Protein AF-A0A2H9LS68-F1 (afdb_monomer_lite)

Structure (mmCIF, N/CA/C/O backbone):
data_AF-A0A2H9LS68-F1
#
_entry.id   AF-A0A2H9LS68-F1
#
loop_
_atom_site.group_PDB
_atom_site.id
_atom_site.type_symbol
_atom_site.label_atom_id
_atom_site.label_alt_id
_atom_site.label_comp_id
_atom_site.label_asym_id
_atom_site.label_entity_id
_atom_site.label_seq_id
_atom_site.pdbx_PDB_ins_code
_atom_site.Cartn_x
_atom_site.Cartn_y
_atom_site.Cartn_z
_atom_site.occupancy
_atom_site.B_iso_or_equiv
_atom_site.auth_seq_id
_atom_site.auth_comp_id
_atom_site.auth_asym_id
_atom_site.auth_atom_id
_atom_site.pdbx_PDB_model_num
ATOM 1 N N . MET A 1 1 ? -13.114 40.022 14.649 1.00 40.56 1 MET A N 1
ATOM 2 C CA . MET A 1 1 ? -13.099 38.634 15.166 1.00 40.56 1 MET A CA 1
ATOM 3 C C . MET A 1 1 ? -13.265 37.678 13.997 1.00 40.56 1 MET A C 1
ATOM 5 O O . MET A 1 1 ? -14.279 37.751 13.321 1.00 40.56 1 MET A O 1
ATOM 9 N N . LYS A 1 2 ? -12.276 36.827 13.715 1.00 39.75 2 LYS A N 1
ATOM 10 C CA . LYS A 1 2 ? -12.433 35.688 12.801 1.00 39.75 2 LYS A CA 1
ATOM 11 C C . LYS A 1 2 ? -11.950 34.463 13.563 1.00 39.75 2 LYS A C 1
ATOM 13 O O . LYS A 1 2 ? -10.753 34.255 13.724 1.00 39.75 2 LYS A O 1
ATOM 18 N N . THR A 1 3 ? -12.891 33.751 14.163 1.00 35.12 3 THR A N 1
ATOM 19 C CA . THR A 1 3 ? -12.638 32.580 14.998 1.00 35.12 3 THR A CA 1
ATOM 20 C C . THR A 1 3 ? -12.162 31.438 14.107 1.00 35.12 3 THR A C 1
ATOM 22 O O . THR A 1 3 ? -12.900 30.950 13.254 1.00 35.12 3 THR A O 1
ATOM 25 N N . GLN A 1 4 ? -10.909 31.030 14.293 1.00 44.34 4 GLN A N 1
ATOM 26 C CA . GLN A 1 4 ? -10.343 29.833 13.683 1.00 44.34 4 GLN A CA 1
ATOM 27 C C . GLN A 1 4 ? -11.042 28.608 14.293 1.00 44.34 4 GLN A C 1
ATOM 29 O O . GLN A 1 4 ? -10.985 28.391 15.505 1.00 44.34 4 GLN A O 1
ATOM 34 N N . LYS A 1 5 ? -11.731 27.806 13.471 1.00 43.22 5 LYS A N 1
ATOM 35 C CA . LYS A 1 5 ? -12.203 26.481 13.891 1.00 43.22 5 LYS A CA 1
ATOM 36 C C . LYS A 1 5 ? -10.985 25.563 13.989 1.00 43.22 5 LYS A C 1
ATOM 38 O O . LYS A 1 5 ? -10.510 25.048 12.985 1.00 43.22 5 LYS A O 1
ATOM 43 N N . ARG A 1 6 ? -10.486 25.372 15.210 1.00 44.78 6 ARG A N 1
ATOM 44 C CA . ARG A 1 6 ? -9.513 24.332 15.553 1.00 44.78 6 ARG A CA 1
ATOM 45 C C . ARG A 1 6 ? -10.154 22.971 15.276 1.00 44.78 6 ARG A C 1
ATOM 47 O O . ARG A 1 6 ? -11.057 22.556 16.005 1.00 44.78 6 ARG A O 1
ATOM 54 N N . VAL A 1 7 ? -9.727 22.301 14.208 1.00 50.25 7 VAL A N 1
ATOM 55 C CA . VAL A 1 7 ? -10.059 20.892 13.981 1.00 50.25 7 VAL A CA 1
ATOM 56 C C . VAL A 1 7 ? -9.457 20.122 15.155 1.00 50.25 7 VAL A C 1
ATOM 58 O O . VAL A 1 7 ? -8.267 20.229 15.436 1.00 50.25 7 VAL A O 1
ATOM 61 N N . LYS A 1 8 ? -10.305 19.439 15.928 1.00 46.50 8 LYS A N 1
ATOM 62 C CA . LYS A 1 8 ? -9.848 18.560 17.005 1.00 46.50 8 LYS A CA 1
ATOM 63 C C . LYS A 1 8 ? -9.153 17.376 16.340 1.00 46.50 8 LYS A C 1
ATOM 65 O O . LYS A 1 8 ? -9.835 16.550 15.742 1.00 46.50 8 LYS A O 1
ATOM 70 N N . GLU A 1 9 ? -7.830 17.311 16.439 1.00 48.84 9 GLU A N 1
ATOM 71 C CA . GLU A 1 9 ? -7.047 16.122 16.104 1.00 48.84 9 GLU A CA 1
ATOM 72 C C . GLU A 1 9 ? -7.593 14.947 16.925 1.00 48.84 9 GLU A C 1
ATOM 74 O O . GLU A 1 9 ? -7.396 14.851 18.140 1.00 48.84 9 GLU A O 1
ATOM 79 N N . LYS A 1 10 ? -8.384 14.085 16.279 1.00 48.31 10 LYS A N 1
ATOM 80 C CA . LYS A 1 10 ? -8.785 12.809 16.861 1.00 48.31 10 LYS A CA 1
ATOM 81 C C . LYS A 1 10 ? -7.542 11.929 16.860 1.00 48.31 10 LYS A C 1
ATOM 83 O O . LYS A 1 10 ? -6.990 11.647 15.806 1.00 48.31 10 LYS A O 1
ATOM 88 N N . LYS A 1 11 ? -7.124 11.490 18.045 1.00 46.50 11 LYS A N 1
ATOM 89 C CA . LYS A 1 11 ? -6.127 10.430 18.207 1.00 46.50 11 LYS A CA 1
ATOM 90 C C . LYS A 1 11 ? -6.712 9.156 17.588 1.00 46.50 11 LYS A C 1
ATOM 92 O O . LYS A 1 11 ? -7.601 8.551 18.183 1.00 46.50 11 LYS A O 1
ATOM 97 N N . ILE A 1 12 ? -6.282 8.807 16.381 1.00 52.09 12 ILE A N 1
ATOM 98 C CA . ILE A 1 12 ? -6.657 7.551 15.731 1.00 52.09 12 ILE A CA 1
ATOM 99 C C . ILE A 1 12 ? -5.902 6.451 16.483 1.00 52.09 12 ILE A C 1
ATOM 101 O O . ILE A 1 12 ? -4.673 6.454 16.564 1.00 52.09 12 ILE A O 1
ATOM 105 N N . GLU A 1 13 ? -6.629 5.562 17.159 1.00 55.03 13 GLU A N 1
ATOM 106 C CA . GLU A 1 13 ? -6.006 4.387 17.762 1.00 55.03 13 GLU A CA 1
ATOM 107 C C . GLU A 1 13 ? -5.522 3.472 16.630 1.00 55.03 13 GLU A C 1
ATOM 109 O O . GLU A 1 13 ? -6.280 3.228 15.697 1.00 55.03 13 GLU A O 1
ATOM 114 N N . LYS A 1 14 ? -4.307 2.905 16.734 1.00 54.97 14 LYS A N 1
ATOM 115 C CA . LYS A 1 14 ? -3.669 1.985 15.754 1.00 54.97 14 LYS A CA 1
ATOM 116 C C . LYS A 1 14 ? -4.572 0.874 15.172 1.00 54.97 14 LYS A C 1
ATOM 118 O O . LYS A 1 14 ? -4.195 0.226 14.204 1.00 54.97 14 LYS A O 1
ATOM 123 N N . LYS A 1 15 ? 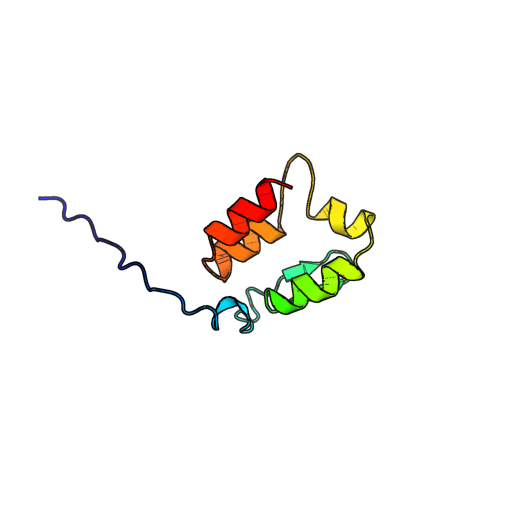-5.735 0.615 15.776 1.00 57.00 15 LYS A N 1
ATOM 124 C CA . LYS A 1 15 ? -6.761 -0.321 15.306 1.00 57.00 15 LYS A CA 1
ATOM 125 C C . LYS A 1 15 ? -7.574 0.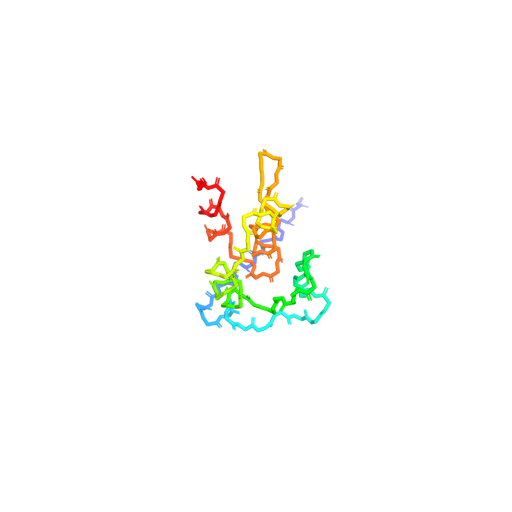179 14.103 1.00 57.00 15 LYS A C 1
ATOM 127 O O . LYS A 1 15 ? -8.210 -0.653 13.470 1.00 57.00 15 LYS A O 1
ATOM 132 N N . ASP A 1 16 ? -7.603 1.478 13.802 1.00 72.38 16 ASP A N 1
ATOM 133 C CA . ASP A 1 16 ? -8.500 2.026 12.767 1.00 72.38 16 ASP A CA 1
ATOM 134 C C . ASP A 1 16 ? -7.982 1.822 11.335 1.00 72.38 16 ASP A C 1
ATOM 136 O O . ASP A 1 16 ? -8.775 1.561 10.440 1.00 72.38 16 ASP A O 1
ATOM 140 N N . ILE A 1 17 ? -6.664 1.825 11.118 1.00 79.88 17 ILE A N 1
ATOM 141 C CA . ILE A 1 17 ? -6.054 1.682 9.775 1.00 79.88 17 ILE A CA 1
ATOM 142 C C . ILE A 1 17 ? -6.264 0.281 9.178 1.00 79.88 17 ILE A C 1
ATOM 144 O O . ILE A 1 17 ? -6.193 0.077 7.967 1.00 79.88 17 ILE A O 1
ATOM 148 N N . LEU A 1 18 ? -6.471 -0.706 10.055 1.00 88.94 18 LEU A N 1
ATOM 149 C CA . LEU A 1 18 ? -6.701 -2.102 9.688 1.00 88.94 18 LEU A CA 1
ATOM 150 C C . LEU A 1 18 ? -8.180 -2.392 9.412 1.00 88.94 18 LEU A C 1
ATOM 152 O O . LEU A 1 18 ? -8.508 -3.509 9.019 1.00 88.94 18 LEU A O 1
ATOM 156 N N . LYS A 1 19 ? -9.075 -1.427 9.651 1.00 93.56 19 LYS A N 1
ATOM 157 C CA . LYS A 1 19 ? -10.483 -1.566 9.288 1.00 93.56 19 LYS A CA 1
ATOM 158 C C . LYS A 1 19 ? -10.662 -1.278 7.812 1.00 93.56 19 LYS A C 1
ATOM 160 O O . LYS A 1 19 ? -9.958 -0.448 7.248 1.00 93.56 19 LYS A O 1
ATOM 165 N N . ASP A 1 20 ? -11.649 -1.933 7.223 1.00 96.88 20 ASP A N 1
ATOM 166 C CA . ASP A 1 20 ? -12.085 -1.629 5.869 1.00 96.88 20 ASP A CA 1
ATOM 167 C C . ASP A 1 20 ? -12.505 -0.160 5.771 1.00 96.88 20 ASP A C 1
ATOM 169 O O . ASP A 1 20 ? -13.231 0.361 6.624 1.00 96.88 20 ASP A O 1
ATOM 173 N N . ALA A 1 21 ? -12.058 0.496 4.706 1.00 95.69 21 ALA A N 1
ATOM 174 C CA . ALA A 1 21 ? -12.636 1.747 4.261 1.00 95.69 21 ALA A CA 1
ATOM 175 C C . ALA A 1 21 ? -14.117 1.546 3.909 1.00 95.69 21 ALA A C 1
ATOM 177 O O . ALA A 1 21 ? -14.612 0.426 3.745 1.00 95.69 21 ALA A O 1
ATOM 178 N N . ASN A 1 22 ? -14.839 2.651 3.749 1.00 95.38 22 ASN A N 1
ATOM 179 C CA . ASN A 1 22 ? -16.132 2.580 3.088 1.00 95.38 22 ASN A CA 1
ATOM 180 C C . ASN A 1 22 ? -15.930 2.077 1.642 1.00 95.38 22 ASN A C 1
ATOM 182 O O . ASN A 1 22 ? -14.890 2.323 1.030 1.00 95.38 22 ASN A O 1
ATOM 186 N N . SER A 1 23 ? -16.887 1.319 1.109 1.00 95.81 23 SER A N 1
ATOM 187 C CA . SER A 1 23 ? -16.750 0.643 -0.189 1.00 95.81 23 SER A CA 1
ATOM 188 C C . SER A 1 23 ? -16.575 1.605 -1.370 1.00 95.81 23 SER A C 1
ATOM 190 O O . SER A 1 23 ? -16.034 1.220 -2.400 1.00 95.81 23 SER A O 1
ATOM 192 N N . ASP A 1 24 ? -17.009 2.858 -1.217 1.00 96.81 24 ASP A N 1
ATOM 193 C CA . ASP A 1 24 ? -16.776 3.972 -2.149 1.00 96.81 24 ASP A CA 1
ATOM 194 C C . ASP A 1 24 ? -15.328 4.504 -2.123 1.00 96.81 24 ASP A C 1
ATOM 196 O O . ASP A 1 24 ? -14.933 5.300 -2.974 1.00 96.81 24 ASP A O 1
ATOM 200 N N . HIS A 1 25 ? -14.529 4.050 -1.160 1.00 96.69 25 HIS A N 1
ATOM 201 C CA . HIS A 1 25 ? -13.139 4.433 -0.940 1.00 96.69 25 HIS A CA 1
ATOM 202 C C . HIS A 1 25 ? -12.171 3.246 -0.996 1.00 96.69 25 HIS A C 1
ATOM 204 O O . HIS A 1 25 ? -11.012 3.382 -0.601 1.00 96.69 25 HIS A O 1
ATOM 210 N N . TYR A 1 26 ? -12.610 2.086 -1.492 1.00 98.31 26 TYR A N 1
ATOM 211 C CA . TYR A 1 26 ? -11.693 0.995 -1.811 1.00 98.31 26 TYR A CA 1
ATOM 212 C C . TYR A 1 26 ? -10.704 1.404 -2.898 1.00 98.31 26 TYR A C 1
ATOM 214 O O . TYR A 1 26 ? -11.006 2.212 -3.778 1.00 98.31 26 TYR A O 1
ATOM 222 N N . PHE A 1 27 ? -9.513 0.822 -2.834 1.00 98.31 27 PHE A N 1
ATOM 223 C CA . PHE A 1 27 ? -8.494 1.036 -3.844 1.00 98.31 27 PHE A CA 1
ATOM 224 C C . PHE A 1 27 ? -8.600 -0.040 -4.920 1.00 98.31 27 PHE A C 1
ATOM 226 O O . PHE A 1 27 ? -8.539 -1.232 -4.617 1.00 98.31 27 PHE A O 1
ATOM 233 N N . PHE A 1 28 ? -8.730 0.383 -6.173 1.00 97.88 28 PHE A N 1
ATOM 234 C CA . PHE A 1 28 ? -8.788 -0.505 -7.329 1.00 97.88 28 PHE A CA 1
ATOM 235 C C . PHE A 1 28 ? -7.427 -0.512 -8.016 1.00 97.88 28 PHE A C 1
ATOM 237 O O . PHE A 1 28 ? -7.021 0.472 -8.636 1.00 97.88 28 PHE A O 1
ATOM 244 N N . VAL A 1 29 ? -6.719 -1.626 -7.875 1.00 97.75 29 VAL A N 1
ATOM 245 C CA . VAL A 1 29 ? -5.448 -1.866 -8.554 1.00 97.75 29 VAL A CA 1
ATOM 246 C C . VAL A 1 29 ? -5.727 -2.126 -10.036 1.00 97.75 29 VAL A C 1
ATOM 248 O O . VAL A 1 29 ? -6.760 -2.699 -10.391 1.00 97.75 29 VAL A O 1
ATOM 251 N N . ASN A 1 30 ? -4.822 -1.701 -10.922 1.00 95.19 30 ASN A N 1
ATOM 252 C CA . ASN A 1 30 ? -5.023 -1.825 -12.372 1.00 95.19 30 ASN A CA 1
ATOM 253 C C . ASN A 1 30 ? -5.136 -3.283 -12.880 1.00 95.19 30 ASN A C 1
ATOM 255 O O . ASN A 1 30 ? -5.630 -3.500 -13.984 1.00 95.19 30 ASN A O 1
ATOM 259 N N . ASP A 1 31 ? -4.733 -4.265 -12.070 1.00 95.06 31 ASP A N 1
ATOM 260 C CA . ASP A 1 31 ? -4.851 -5.701 -12.336 1.00 95.06 31 ASP A CA 1
ATOM 261 C C . ASP A 1 31 ? -6.222 -6.290 -11.939 1.00 95.06 31 ASP A C 1
ATOM 263 O O . ASP A 1 31 ? -6.461 -7.485 -12.112 1.00 95.06 31 ASP A O 1
ATOM 267 N N . GLY A 1 32 ? -7.132 -5.458 -11.420 1.00 96.50 32 GLY A N 1
ATOM 268 C CA . GLY A 1 32 ? -8.461 -5.851 -10.950 1.00 96.50 32 GLY A CA 1
ATOM 269 C C . GLY A 1 32 ? -8.531 -6.201 -9.461 1.00 96.50 32 GLY A C 1
ATOM 270 O O . GLY A 1 32 ? -9.627 -6.445 -8.950 1.00 96.50 32 GLY A O 1
ATOM 271 N N . THR A 1 33 ? -7.405 -6.201 -8.740 1.00 97.38 33 THR A N 1
ATOM 272 C CA . THR A 1 33 ? -7.387 -6.408 -7.287 1.00 97.38 33 THR A CA 1
ATOM 273 C C . THR A 1 33 ? -8.043 -5.231 -6.566 1.00 97.38 33 THR A C 1
ATOM 275 O O . THR A 1 33 ? -7.814 -4.068 -6.895 1.00 97.38 33 THR A O 1
ATOM 278 N N . VAL A 1 34 ? -8.839 -5.526 -5.536 1.00 98.25 34 VAL A N 1
ATOM 279 C CA . VAL A 1 34 ? -9.485 -4.512 -4.690 1.00 98.25 34 VAL A CA 1
ATOM 280 C C . VAL A 1 34 ? -8.897 -4.570 -3.286 1.00 98.25 34 VAL A C 1
ATOM 282 O O . VAL A 1 34 ? -8.955 -5.615 -2.638 1.00 98.25 34 VAL A O 1
ATOM 285 N N . LEU A 1 35 ? -8.364 -3.447 -2.806 1.00 98.31 35 LEU A N 1
ATOM 286 C CA . LEU A 1 35 ? -7.817 -3.307 -1.457 1.00 98.31 35 LEU A CA 1
ATOM 287 C C . LEU A 1 35 ? -8.805 -2.532 -0.592 1.00 98.31 35 LEU A C 1
ATOM 289 O O . LEU A 1 35 ? -9.218 -1.422 -0.942 1.00 98.31 35 LEU A O 1
ATOM 293 N N . LYS A 1 36 ? -9.182 -3.111 0.548 1.00 98.00 36 LYS A N 1
ATOM 294 C CA . LYS A 1 36 ? -10.181 -2.511 1.440 1.00 98.00 36 LYS A CA 1
ATOM 295 C C . LYS A 1 36 ? -9.552 -1.699 2.555 1.00 98.00 36 LYS A C 1
ATOM 297 O O . LYS A 1 36 ? -10.173 -0.775 3.064 1.00 98.00 36 LYS A O 1
ATOM 302 N N . ASN A 1 37 ? -8.337 -2.059 2.947 1.00 96.69 37 ASN A N 1
ATOM 303 C CA . ASN A 1 37 ? -7.620 -1.480 4.073 1.00 96.69 37 ASN A CA 1
ATOM 304 C C . ASN A 1 37 ? -6.099 -1.564 3.864 1.00 96.69 37 ASN A C 1
ATOM 306 O O . ASN A 1 37 ? -5.609 -2.139 2.887 1.00 96.69 37 ASN A O 1
ATOM 310 N N . VAL A 1 38 ? -5.338 -1.009 4.807 1.00 96.12 38 VAL A N 1
ATOM 311 C CA . VAL A 1 38 ? -3.867 -0.987 4.740 1.00 96.12 38 VAL A CA 1
ATOM 312 C C . VAL A 1 38 ? -3.254 -2.391 4.879 1.00 96.12 38 VAL A C 1
ATOM 314 O O . VAL A 1 38 ? -2.177 -2.654 4.343 1.00 96.12 38 VAL A O 1
ATOM 317 N N . LEU A 1 39 ? -3.936 -3.327 5.549 1.00 95.31 39 LEU A N 1
ATOM 318 C CA . LEU A 1 39 ? -3.474 -4.713 5.662 1.00 95.31 39 LEU A CA 1
ATOM 319 C C . LEU A 1 39 ? -3.554 -5.454 4.321 1.00 95.31 39 LEU A C 1
ATOM 321 O O . LEU A 1 39 ? -2.652 -6.228 4.003 1.00 95.31 39 LEU A O 1
ATOM 325 N N . ASP A 1 40 ? -4.606 -5.221 3.539 1.00 97.38 40 ASP A N 1
ATOM 326 C CA . ASP A 1 40 ? -4.737 -5.780 2.192 1.00 97.38 40 ASP A CA 1
ATOM 327 C C . ASP A 1 40 ? -3.615 -5.271 1.288 1.00 97.38 40 ASP A C 1
ATOM 329 O O . ASP A 1 40 ? -2.983 -6.073 0.604 1.00 97.38 40 ASP A O 1
ATOM 333 N N . LEU A 1 41 ? -3.303 -3.970 1.350 1.00 97.06 41 LEU A N 1
ATOM 334 C CA . LEU A 1 41 ? -2.162 -3.400 0.632 1.00 97.06 41 LEU A CA 1
ATOM 335 C C . LEU A 1 41 ? -0.855 -4.092 1.028 1.00 97.06 41 LEU A C 1
ATOM 337 O O . LEU A 1 41 ? -0.131 -4.554 0.153 1.00 97.06 41 LEU A O 1
ATOM 341 N N . SER A 1 42 ? -0.573 -4.228 2.328 1.00 95.25 42 SER A N 1
ATOM 342 C CA . SER A 1 42 ? 0.644 -4.901 2.800 1.00 95.25 42 SER A CA 1
ATOM 343 C C . SER A 1 42 ? 0.765 -6.331 2.267 1.00 95.25 42 SER A C 1
ATOM 345 O O . SER A 1 42 ? 1.843 -6.721 1.835 1.00 95.25 42 SER A O 1
ATOM 347 N N . LYS A 1 43 ? -0.328 -7.101 2.258 1.00 95.56 43 LYS A N 1
ATOM 348 C CA . LYS A 1 43 ? -0.337 -8.473 1.722 1.00 95.56 43 LYS A CA 1
ATOM 349 C C . LYS A 1 43 ? -0.201 -8.516 0.203 1.00 95.56 43 LYS A C 1
ATOM 351 O O . LYS A 1 43 ? 0.320 -9.498 -0.326 1.00 95.56 43 LYS A O 1
ATOM 356 N N . GLN A 1 44 ? -0.743 -7.516 -0.489 1.00 96.81 44 GLN A N 1
ATOM 357 C CA . GLN A 1 44 ? -0.696 -7.449 -1.941 1.00 96.81 44 GLN A CA 1
ATOM 358 C C . GLN A 1 44 ? 0.685 -7.020 -2.429 1.00 96.81 44 GLN A C 1
ATOM 360 O O . GLN A 1 44 ? 1.127 -7.556 -3.436 1.00 96.81 44 GLN A O 1
ATOM 365 N N . LEU A 1 45 ? 1.388 -6.132 -1.719 1.00 95.56 45 LEU A N 1
ATOM 366 C CA . LEU A 1 45 ? 2.734 -5.681 -2.097 1.00 95.56 45 LEU A CA 1
ATOM 367 C C . LEU A 1 45 ? 3.717 -6.849 -2.278 1.00 95.56 45 LEU A C 1
ATOM 369 O O . LEU A 1 45 ? 4.460 -6.848 -3.251 1.00 95.56 45 LEU A O 1
ATOM 373 N N . ASP A 1 46 ? 3.649 -7.885 -1.436 1.00 93.38 46 ASP A N 1
ATOM 374 C CA . ASP A 1 46 ? 4.508 -9.081 -1.549 1.00 93.38 46 ASP A CA 1
ATOM 375 C C . ASP A 1 46 ? 4.259 -9.917 -2.820 1.00 93.38 46 ASP A C 1
ATOM 377 O O . ASP A 1 46 ? 5.073 -10.762 -3.192 1.00 93.38 46 ASP A O 1
ATOM 381 N N . LYS A 1 47 ? 3.100 -9.740 -3.462 1.00 95.50 47 LYS A N 1
ATOM 382 C CA . LYS A 1 47 ? 2.647 -10.528 -4.622 1.00 95.50 47 LYS A CA 1
ATOM 383 C C . LYS A 1 47 ? 2.473 -9.681 -5.879 1.00 95.50 47 LYS A C 1
ATOM 385 O O . LYS A 1 47 ? 2.233 -10.229 -6.954 1.00 95.50 47 LYS A O 1
ATOM 390 N N . MET A 1 48 ? 2.527 -8.361 -5.732 1.00 96.50 48 MET A N 1
ATOM 391 C CA . MET A 1 48 ? 2.299 -7.398 -6.794 1.00 96.50 48 MET A CA 1
ATOM 392 C C . MET A 1 48 ? 3.466 -7.462 -7.772 1.00 96.50 48 MET A C 1
ATOM 394 O O . MET A 1 48 ? 4.625 -7.438 -7.369 1.00 96.50 48 MET A O 1
ATOM 398 N N . SER A 1 49 ? 3.163 -7.547 -9.065 1.00 97.62 49 SER A N 1
ATOM 399 C CA . SER A 1 49 ? 4.214 -7.459 -10.075 1.00 97.62 49 SER A CA 1
ATOM 400 C C . SER A 1 49 ? 4.785 -6.043 -10.126 1.00 97.62 49 SER A C 1
ATOM 402 O O . SER A 1 49 ? 4.070 -5.065 -9.895 1.00 97.62 49 SER A O 1
ATOM 404 N N . ASP A 1 50 ? 6.053 -5.914 -10.513 1.00 97.00 50 ASP A N 1
ATOM 405 C CA . ASP A 1 50 ? 6.679 -4.598 -10.630 1.00 97.00 50 ASP A CA 1
ATOM 406 C C . ASP A 1 50 ? 5.960 -3.679 -11.630 1.00 97.00 50 ASP A C 1
ATOM 408 O O . ASP A 1 50 ? 5.983 -2.461 -11.487 1.00 97.00 50 ASP A O 1
ATOM 412 N N . GLU A 1 51 ? 5.348 -4.238 -12.678 1.00 97.38 51 GLU A N 1
ATOM 413 C CA . GLU A 1 51 ? 4.577 -3.468 -13.659 1.00 97.38 51 GLU A CA 1
ATOM 414 C C . GLU A 1 51 ? 3.337 -2.836 -13.020 1.00 97.38 51 GLU A C 1
ATOM 416 O O . GLU A 1 51 ? 3.116 -1.632 -13.158 1.00 97.38 51 GLU A O 1
ATOM 421 N N . VAL A 1 52 ? 2.576 -3.633 -12.267 1.00 97.75 52 VAL A N 1
ATOM 422 C CA . VAL A 1 52 ? 1.402 -3.171 -11.516 1.00 97.75 52 VAL A CA 1
ATOM 423 C C . VAL A 1 52 ? 1.817 -2.148 -10.460 1.00 97.75 52 VAL A C 1
ATOM 425 O O . VAL A 1 52 ? 1.191 -1.096 -10.336 1.00 97.75 52 VAL A O 1
ATOM 428 N N . PHE A 1 53 ? 2.915 -2.404 -9.746 1.00 97.19 53 PHE A N 1
ATOM 429 C CA . PHE A 1 53 ? 3.441 -1.470 -8.755 1.00 97.19 53 PHE A CA 1
ATOM 430 C C . PHE A 1 53 ? 3.827 -0.128 -9.391 1.00 97.19 53 PHE A C 1
ATOM 432 O O . PHE A 1 53 ? 3.366 0.919 -8.935 1.00 97.19 53 PHE A O 1
ATOM 439 N N . ARG A 1 54 ? 4.588 -0.141 -10.496 1.00 97.19 54 ARG A N 1
ATOM 440 C CA . ARG A 1 54 ? 5.033 1.075 -11.206 1.00 97.19 54 ARG A CA 1
ATOM 441 C C . ARG A 1 54 ? 3.890 1.922 -11.765 1.00 97.19 54 ARG A C 1
ATOM 443 O O . ARG A 1 54 ? 4.031 3.136 -11.937 1.00 97.19 54 ARG A O 1
ATOM 450 N N . TYR A 1 55 ? 2.744 1.304 -12.043 1.00 97.44 55 TYR A N 1
ATOM 451 C CA . TYR A 1 55 ? 1.551 2.038 -12.457 1.00 97.44 55 TYR A CA 1
ATOM 452 C C . TYR A 1 55 ? 1.028 2.970 -11.354 1.00 97.44 55 TYR A C 1
ATOM 454 O O . TYR A 1 55 ? 0.534 4.063 -11.646 1.00 97.44 55 TYR A O 1
ATOM 462 N N . HIS A 1 56 ? 1.153 2.557 -10.092 1.00 97.50 56 HIS A N 1
ATOM 463 C CA . HIS A 1 56 ? 0.686 3.307 -8.926 1.00 97.50 56 HIS A CA 1
ATOM 464 C C . HIS A 1 56 ? 1.790 4.119 -8.243 1.00 97.50 56 HIS A C 1
ATOM 466 O O . HIS A 1 56 ? 1.493 5.143 -7.626 1.00 97.50 56 HIS A O 1
ATOM 472 N N . VAL A 1 57 ? 3.045 3.687 -8.376 1.00 97.12 57 VAL A N 1
ATOM 473 C CA . VAL A 1 57 ? 4.219 4.302 -7.750 1.00 97.12 57 VAL A CA 1
ATOM 474 C C . VAL A 1 57 ? 5.293 4.562 -8.801 1.00 97.12 57 VAL A C 1
ATOM 476 O O . VAL A 1 57 ? 5.881 3.638 -9.353 1.00 97.12 57 VAL A O 1
ATOM 479 N N . ASN A 1 58 ? 5.557 5.830 -9.085 1.00 95.50 58 ASN A N 1
ATOM 480 C CA . ASN A 1 58 ? 6.595 6.274 -10.013 1.00 95.50 58 ASN A CA 1
ATOM 481 C C . ASN A 1 58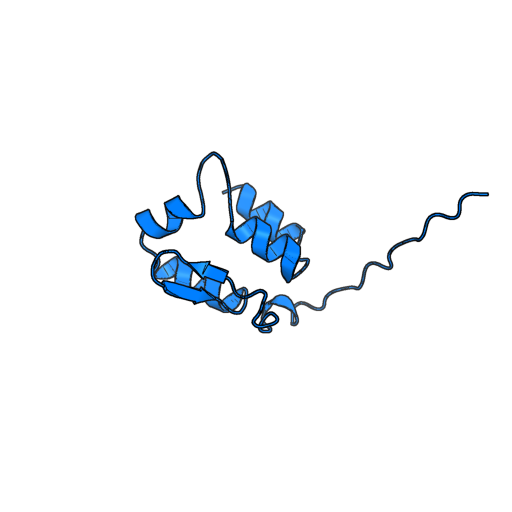 ? 7.058 7.694 -9.659 1.00 95.50 58 ASN A C 1
ATOM 483 O O . ASN A 1 58 ? 6.537 8.309 -8.731 1.00 95.50 58 ASN A O 1
ATOM 487 N N . ASP A 1 59 ? 7.991 8.238 -10.439 1.00 94.94 59 ASP A N 1
ATOM 488 C CA . ASP A 1 59 ? 8.598 9.556 -10.205 1.00 94.94 59 ASP A CA 1
ATOM 489 C C . ASP A 1 59 ? 7.590 10.716 -10.104 1.00 94.94 59 ASP A C 1
ATOM 491 O O . ASP A 1 59 ? 7.916 11.776 -9.573 1.00 94.94 59 ASP A O 1
ATOM 495 N N . MET A 1 60 ? 6.366 10.544 -10.614 1.00 95.50 60 MET A N 1
ATOM 496 C CA . MET A 1 60 ? 5.329 11.577 -10.587 1.00 95.50 60 MET A CA 1
ATOM 497 C C . MET A 1 60 ? 4.291 11.382 -9.478 1.00 95.50 60 MET A C 1
ATOM 499 O O . MET A 1 60 ? 3.621 12.350 -9.113 1.00 95.50 60 MET A O 1
ATOM 503 N N 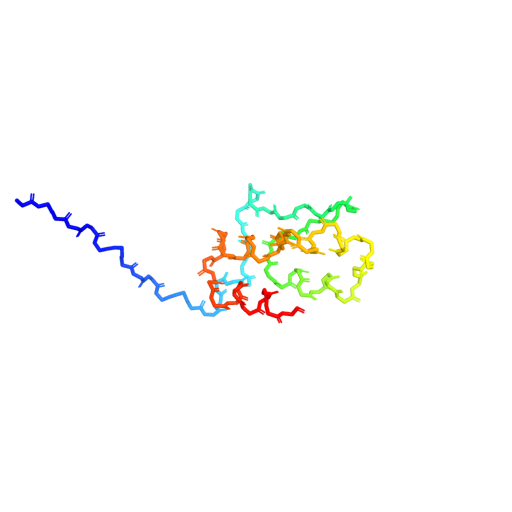. LYS A 1 61 ? 4.090 10.155 -8.978 1.00 95.88 61 LYS A N 1
ATOM 504 C CA . LYS A 1 61 ? 2.986 9.848 -8.056 1.00 95.88 61 LYS A CA 1
ATOM 505 C C . LYS A 1 61 ? 3.235 8.619 -7.187 1.00 95.88 61 LYS A C 1
ATOM 507 O O . LYS A 1 61 ? 3.928 7.685 -7.574 1.00 95.88 61 LYS A O 1
ATOM 512 N N . ASN A 1 62 ? 2.554 8.596 -6.046 1.00 98.00 62 ASN A N 1
ATOM 513 C CA . ASN A 1 62 ? 2.390 7.411 -5.215 1.00 98.00 62 ASN A CA 1
ATOM 514 C C . ASN A 1 62 ? 0.924 7.333 -4.769 1.00 98.00 62 ASN A C 1
ATOM 516 O O . ASN A 1 62 ? 0.518 7.952 -3.782 1.00 98.00 62 ASN A O 1
ATOM 520 N N . ASP A 1 63 ? 0.121 6.593 -5.533 1.00 98.12 63 ASP A N 1
ATOM 521 C CA . ASP A 1 63 ? -1.323 6.487 -5.309 1.00 98.12 63 ASP A CA 1
ATOM 522 C C . ASP A 1 63 ? -1.641 5.830 -3.953 1.00 98.12 63 ASP A C 1
ATOM 524 O O . ASP A 1 63 ? -2.636 6.177 -3.313 1.00 98.12 63 ASP A O 1
ATOM 528 N N . PHE A 1 64 ? -0.779 4.922 -3.472 1.00 97.94 64 PHE A N 1
ATOM 529 C CA . PHE A 1 64 ? -0.944 4.271 -2.170 1.00 97.94 64 PHE A CA 1
ATOM 530 C C . PHE A 1 64 ? -0.768 5.259 -1.016 1.00 97.94 64 PHE A C 1
ATOM 532 O O . PHE A 1 64 ? -1.580 5.272 -0.091 1.00 97.94 64 PHE A O 1
ATOM 539 N N . ALA A 1 65 ? 0.248 6.124 -1.081 1.00 97.75 65 ALA A N 1
ATOM 540 C CA . ALA A 1 65 ? 0.460 7.170 -0.085 1.00 97.75 65 ALA A CA 1
ATOM 541 C C . ALA A 1 65 ? -0.726 8.147 -0.045 1.00 97.75 65 ALA A C 1
ATOM 543 O O . ALA A 1 65 ? -1.232 8.461 1.035 1.00 97.75 65 ALA A O 1
ATOM 544 N N . SER A 1 66 ? -1.225 8.576 -1.211 1.00 97.94 66 SER A N 1
ATOM 545 C CA . SER A 1 66 ? -2.423 9.421 -1.302 1.00 97.94 66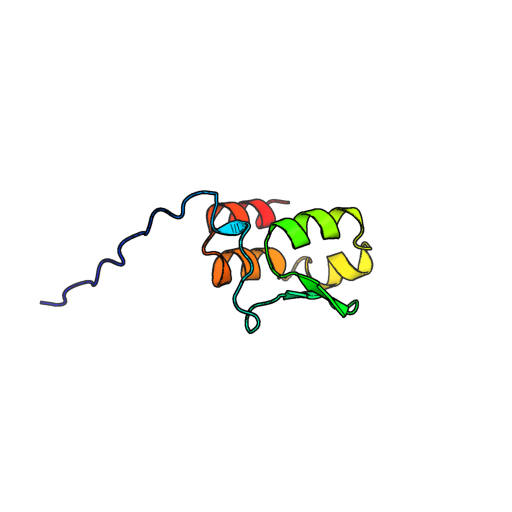 SER A CA 1
ATOM 546 C C . SER A 1 66 ? -3.655 8.741 -0.705 1.00 97.94 66 SER A C 1
ATOM 548 O O . SER A 1 66 ? -4.379 9.362 0.069 1.00 97.94 66 SER A O 1
ATOM 550 N N . T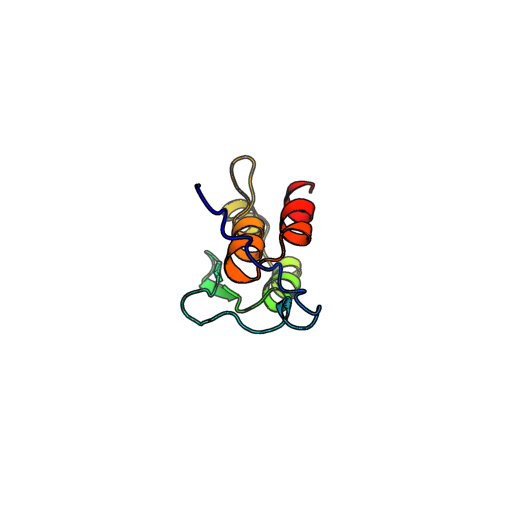RP A 1 67 ? -3.876 7.461 -1.001 1.00 97.94 67 TRP A N 1
ATOM 551 C CA . TRP A 1 67 ? -5.002 6.705 -0.455 1.00 97.94 67 TRP A CA 1
ATOM 552 C C . TRP A 1 67 ? -4.930 6.562 1.072 1.00 97.94 67 TRP A C 1
ATOM 554 O O . TRP A 1 67 ? -5.906 6.854 1.764 1.00 97.94 67 TRP A O 1
ATOM 564 N N . ILE A 1 68 ? -3.761 6.203 1.615 1.00 96.25 68 ILE A N 1
ATOM 565 C CA . ILE A 1 68 ? -3.532 6.093 3.065 1.00 96.25 68 ILE A CA 1
ATOM 566 C C . ILE A 1 68 ? -3.789 7.432 3.763 1.00 96.25 68 ILE A C 1
ATOM 568 O O . ILE A 1 68 ? -4.509 7.490 4.766 1.00 96.25 68 ILE A O 1
ATOM 572 N N . LYS A 1 69 ? -3.245 8.519 3.211 1.00 95.88 69 LYS A N 1
ATOM 573 C CA . LYS A 1 69 ? -3.424 9.866 3.753 1.00 95.88 69 LYS A CA 1
ATOM 574 C C . LYS A 1 69 ? -4.884 10.301 3.729 1.00 95.88 69 LYS A C 1
ATOM 576 O O . LYS A 1 69 ? -5.388 10.810 4.725 1.00 95.88 69 LYS A O 1
ATOM 581 N N . GLU A 1 70 ? -5.571 10.125 2.606 1.00 95.44 70 GLU A N 1
ATOM 582 C CA . GLU A 1 70 ? -6.894 10.714 2.427 1.00 95.44 70 GLU A CA 1
ATOM 583 C C . GLU A 1 70 ? -8.019 9.878 3.034 1.00 95.44 70 GLU A C 1
ATOM 585 O O . GLU A 1 70 ? -8.966 10.457 3.571 1.00 95.44 70 GLU A O 1
ATOM 590 N N . ILE A 1 71 ? -7.911 8.549 3.016 1.00 96.06 71 ILE A N 1
ATOM 591 C CA . ILE A 1 71 ? -8.980 7.655 3.481 1.00 96.06 71 ILE A CA 1
ATOM 592 C C . ILE A 1 71 ? -8.783 7.252 4.941 1.00 96.06 71 ILE A C 1
ATOM 594 O O . ILE A 1 71 ? -9.729 7.310 5.725 1.00 96.06 71 ILE A O 1
ATOM 598 N N . PHE A 1 72 ? -7.552 6.918 5.336 1.00 93.31 72 PHE A N 1
ATOM 599 C CA . PHE A 1 72 ? -7.253 6.453 6.696 1.00 93.31 72 PHE A CA 1
ATOM 600 C C . PHE A 1 72 ? -6.709 7.554 7.608 1.00 93.31 72 PHE A C 1
ATOM 602 O O . PHE A 1 72 ? -6.607 7.346 8.813 1.00 93.31 72 PHE A O 1
ATOM 609 N N . LYS A 1 73 ? -6.404 8.740 7.056 1.00 93.25 73 LYS A N 1
ATOM 610 C CA . LYS A 1 73 ? -5.861 9.896 7.792 1.00 93.25 73 LYS A CA 1
ATOM 611 C C . LYS A 1 73 ? -4.548 9.584 8.527 1.00 93.25 73 LYS A C 1
ATOM 613 O O . LYS A 1 73 ? -4.224 10.211 9.532 1.00 93.25 73 LYS A O 1
ATOM 618 N N . GLU A 1 74 ? -3.766 8.651 7.982 1.00 93.19 74 GLU A N 1
ATOM 619 C CA . GLU A 1 74 ? -2.459 8.235 8.501 1.00 93.19 74 GLU A CA 1
ATOM 620 C C . GLU A 1 74 ? -1.327 8.993 7.793 1.00 93.19 74 GLU A C 1
ATOM 622 O O . GLU A 1 74 ? -0.584 8.447 6.976 1.00 93.19 74 GLU A O 1
ATOM 627 N N . GLU A 1 75 ? -1.209 10.289 8.094 1.00 94.00 75 GLU A N 1
ATOM 628 C CA . GLU A 1 75 ? -0.259 11.196 7.429 1.00 94.00 75 GLU A CA 1
ATOM 629 C C . GLU A 1 75 ? 1.192 10.734 7.569 1.00 94.00 75 GLU A C 1
ATOM 631 O O . GLU A 1 75 ? 1.924 10.695 6.585 1.00 94.00 75 GLU A O 1
ATOM 636 N N . LYS A 1 76 ? 1.593 10.308 8.773 1.00 93.81 76 LYS A N 1
ATOM 637 C CA . LYS A 1 76 ? 2.965 9.858 9.025 1.00 93.81 76 LYS A CA 1
ATOM 638 C C . LYS A 1 76 ? 3.329 8.634 8.182 1.00 93.81 76 LYS A C 1
ATOM 640 O O . LYS A 1 76 ? 4.421 8.588 7.626 1.00 93.81 76 LYS A O 1
ATOM 645 N N . LEU A 1 77 ? 2.426 7.657 8.088 1.00 93.25 77 LEU A N 1
ATOM 646 C CA . LEU A 1 77 ? 2.653 6.466 7.272 1.00 93.25 77 LEU A CA 1
ATOM 647 C C . LEU A 1 77 ? 2.743 6.850 5.792 1.00 93.25 77 LEU A C 1
ATOM 649 O O . LEU A 1 77 ? 3.679 6.448 5.113 1.00 93.25 77 LEU A O 1
ATOM 653 N N . ALA A 1 78 ? 1.817 7.681 5.310 1.00 95.38 78 ALA A N 1
ATOM 654 C CA . ALA A 1 78 ? 1.846 8.166 3.934 1.00 95.38 78 ALA A CA 1
ATOM 655 C C . ALA A 1 78 ? 3.154 8.907 3.597 1.00 95.38 78 ALA A C 1
ATOM 657 O O . ALA A 1 78 ? 3.718 8.686 2.531 1.00 95.38 78 ALA A O 1
ATOM 658 N N . GLU A 1 79 ? 3.671 9.740 4.502 1.00 95.94 79 GLU A N 1
ATOM 659 C CA . GLU A 1 79 ? 4.964 10.416 4.335 1.00 95.94 79 GLU A CA 1
ATOM 660 C C . GLU A 1 79 ? 6.154 9.452 4.342 1.00 95.94 79 GLU A C 1
ATOM 662 O O . GLU A 1 79 ? 7.134 9.686 3.637 1.00 95.94 79 GLU A O 1
ATOM 667 N N . GLU A 1 80 ? 6.105 8.383 5.139 1.00 94.81 80 GLU A N 1
ATOM 668 C CA . GLU A 1 80 ? 7.139 7.344 5.139 1.00 94.81 80 GLU A CA 1
ATOM 669 C C . GLU A 1 80 ? 7.184 6.597 3.798 1.00 94.81 80 GLU A C 1
ATOM 671 O O . GLU A 1 80 ? 8.277 6.373 3.282 1.00 94.81 80 GLU A O 1
ATOM 676 N N . LEU A 1 81 ? 6.029 6.323 3.179 1.00 92.88 81 LEU A N 1
ATOM 677 C CA . LEU A 1 81 ? 5.940 5.702 1.847 1.00 92.88 81 LEU A CA 1
ATOM 678 C C . LEU A 1 81 ? 6.512 6.569 0.711 1.00 92.88 81 LEU A C 1
ATOM 680 O O . LEU A 1 81 ? 6.810 6.046 -0.360 1.00 92.88 81 LEU A O 1
ATOM 684 N N . LEU A 1 82 ? 6.642 7.884 0.905 1.00 92.31 82 LEU A N 1
ATOM 685 C CA . LEU A 1 82 ? 7.219 8.793 -0.096 1.00 92.31 82 LEU A CA 1
ATOM 686 C C . LEU A 1 82 ? 8.750 8.883 -0.025 1.00 92.31 82 LEU A C 1
ATOM 688 O O . LEU A 1 82 ? 9.360 9.522 -0.877 1.00 92.31 82 LEU A O 1
ATOM 692 N N . LYS A 1 83 ? 9.370 8.312 1.014 1.00 87.75 83 LYS A N 1
ATOM 693 C CA . LYS A 1 83 ? 10.830 8.343 1.218 1.00 87.75 83 LYS A CA 1
ATOM 694 C C . LYS A 1 83 ? 11.550 7.129 0.629 1.00 87.75 83 LYS A C 1
ATOM 696 O O . LYS A 1 83 ? 12.779 7.141 0.583 1.00 87.75 83 LYS A O 1
ATOM 701 N N . THR A 1 84 ? 10.797 6.092 0.273 1.00 60.81 84 THR A N 1
ATOM 702 C CA . THR A 1 84 ? 11.249 4.907 -0.472 1.00 60.81 84 THR A CA 1
ATOM 703 C C . THR A 1 84 ? 11.367 5.198 -1.952 1.00 60.81 84 THR A C 1
ATOM 705 O O . THR A 1 84 ? 12.380 4.753 -2.529 1.00 60.81 84 THR A O 1
#

Sequence (84 aa):
MKTQKRVKEKKIEKKDILKDANSDHYFFVNDGTVLKNVLDLSKQLDKMSDEVFRYHVNDMKNDFASWIKEIFKEEKLAEELLKT

Secondary structure (DSSP, 8-state):
-------------TTSTTSPPPGGG-EE-TTS-EE-SHHHHHHHHTT--HHHHHHHEETTEEHHHHHIIIII--HHHHHHHT--

Foldseek 3Di:
DDDDPDDPPDPDDPVQQADFFDPVLWDQQPVRDTHRGVVSVVVVVVVPDPVSCCVQDDPVHHVVLVSCCPGVVCNVVSVVVVVD

pLDDT: mean 86.33, std 19.15, range [35.12, 98.31]

Radius of gyration: 14.92 Å; chains: 1; bounding box: 28×49×32 Å